Protein AF-X0GWX2-F1 (afdb_monomer)

Solvent-accessible surface area (backbone atoms only — not comparable to full-atom values): 5351 Å² total; per-residue (Å²): 138,88,49,66,47,71,44,65,59,52,69,83,55,76,66,45,51,78,72,71,49,68,102,78,81,75,61,49,61,77,64,46,31,55,54,41,53,57,48,57,73,36,80,88,34,56,86,44,55,73,20,52,48,50,41,83,55,61,70,65,60,55,68,31,83,67,52,30,55,48,49,73,72,36,91,64,53,54,36,97,72,81,88,88,125

Secondary structure (DSSP, 8-state):
----EEE------HHHHHTT--TTS-PPPTHHHHHHHHHHTSGGGGGGTT-EEETTS-HHHHHSTTHHHHHHH-TTTT--S-TT-

Radius of gyration: 15.33 Å; Cα contacts (8 Å, |Δi|>4): 85; chains: 1; bounding box: 36×27×43 Å

Mean predicted aligned error: 3.81 Å

pLDDT: mean 93.03, std 6.04, range [56.28, 97.75]

Organism: NCBI:txid1089457

Foldseek 3Di:
DADAAEAQWFADDPVCVVVVDDPPPDGDDNVQSVVVVVVCPDPLVRLRGQFYYYSPDDSVVCSDPPNSVCSNPPVCPRHPDDPDD

Sequence (85 aa):
MQIASMHPGLLWQEEWVKMGFKDDVGFDNIALPGNFAVWLATPNAAFLHGRFAWASWDVNELSEVPLRKRIDEDPYYLKITVRGA

Nearest PDB structures (foldseek):
  3e03-assembly1_C-2  TM=5.542E-01  e=6.310E+00  Xanthomonas campestris pv. campestris

Structure (mmCIF, N/CA/C/O backbone):
data_AF-X0GWX2-F1
#
_entry.id   AF-X0GWX2-F1
#
loop_
_atom_site.group_PDB
_atom_site.id
_atom_site.type_symbol
_atom_site.label_atom_id
_atom_site.label_alt_id
_atom_site.label_comp_id
_atom_site.label_asym_id
_atom_site.label_entity_id
_atom_site.label_seq_id
_atom_site.pdbx_PDB_ins_code
_atom_site.Cartn_x
_atom_site.Cartn_y
_atom_site.Cartn_z
_atom_site.occupancy
_atom_site.B_iso_or_equiv
_atom_site.auth_seq_id
_atom_site.auth_comp_id
_atom_site.auth_asym_id
_atom_site.auth_atom_id
_atom_site.pdbx_PDB_model_num
ATOM 1 N N . MET A 1 1 ? -14.364 -12.787 5.867 1.00 87.38 1 MET A N 1
ATOM 2 C CA . MET A 1 1 ? -13.839 -12.541 4.506 1.00 87.38 1 MET A CA 1
ATOM 3 C C . MET A 1 1 ? -13.104 -11.208 4.522 1.00 87.38 1 MET A C 1
ATOM 5 O O . MET A 1 1 ? -13.697 -10.241 4.981 1.00 87.38 1 MET A O 1
ATOM 9 N N . GLN A 1 2 ? -11.834 -11.159 4.106 1.00 93.31 2 GLN A N 1
ATOM 10 C CA . GLN A 1 2 ? -11.043 -9.922 4.043 1.00 93.31 2 GLN A CA 1
ATOM 11 C C . GLN A 1 2 ? -11.122 -9.313 2.641 1.00 93.31 2 GLN A C 1
ATOM 13 O O . GLN A 1 2 ? -11.021 -10.039 1.658 1.00 93.31 2 GLN A O 1
ATOM 18 N N . ILE A 1 3 ? -11.323 -7.997 2.559 1.00 95.56 3 ILE A N 1
ATOM 19 C CA . ILE A 1 3 ? -11.352 -7.237 1.307 1.00 95.56 3 ILE A CA 1
ATOM 20 C C . ILE A 1 3 ? -10.436 -6.032 1.503 1.00 95.56 3 ILE A C 1
ATOM 22 O O . ILE A 1 3 ? -10.600 -5.305 2.478 1.00 95.56 3 ILE A O 1
ATOM 26 N N . ALA A 1 4 ? -9.488 -5.823 0.598 1.00 95.81 4 ALA A N 1
ATOM 27 C CA . ALA A 1 4 ? -8.623 -4.648 0.560 1.00 95.81 4 ALA A CA 1
ATOM 28 C C . ALA A 1 4 ? -8.456 -4.209 -0.897 1.00 95.81 4 ALA A C 1
ATOM 30 O O . ALA A 1 4 ? -8.513 -5.034 -1.808 1.00 95.81 4 ALA A O 1
ATOM 31 N N . SER A 1 5 ? -8.277 -2.910 -1.117 1.00 96.00 5 SER A N 1
ATOM 32 C CA . SER A 1 5 ? -7.898 -2.363 -2.421 1.00 96.00 5 SER A CA 1
ATOM 33 C C . SER A 1 5 ? -6.401 -2.098 -2.419 1.00 96.00 5 SER A C 1
ATOM 35 O O . SER A 1 5 ? -5.881 -1.572 -1.436 1.00 96.00 5 SER A O 1
ATOM 37 N N . MET A 1 6 ? -5.701 -2.431 -3.502 1.00 96.62 6 MET A N 1
ATOM 38 C CA . MET A 1 6 ? -4.279 -2.121 -3.612 1.00 96.62 6 MET A CA 1
ATOM 39 C C . MET A 1 6 ? -3.935 -1.412 -4.915 1.00 96.62 6 MET A C 1
ATOM 41 O O . MET A 1 6 ? -4.469 -1.752 -5.970 1.00 96.62 6 MET A O 1
ATOM 45 N N . HIS A 1 7 ? -3.009 -0.462 -4.839 1.00 97.06 7 HIS A N 1
ATOM 46 C CA . HIS A 1 7 ? -2.286 0.027 -6.003 1.00 97.06 7 HIS A CA 1
ATOM 47 C C . HIS A 1 7 ? -1.060 -0.867 -6.238 1.00 97.06 7 HIS A C 1
ATOM 49 O O . HIS A 1 7 ? -0.250 -1.016 -5.316 1.00 97.06 7 HIS A O 1
ATOM 55 N N . PRO A 1 8 ? -0.898 -1.461 -7.434 1.00 96.00 8 PRO A N 1
ATOM 56 C CA . PRO A 1 8 ? 0.165 -2.431 -7.701 1.00 96.00 8 PRO A CA 1
ATOM 57 C C . PRO A 1 8 ? 1.559 -1.802 -7.850 1.00 96.00 8 PRO A C 1
ATOM 59 O O . PRO A 1 8 ? 2.536 -2.524 -8.008 1.00 96.00 8 PRO A O 1
ATOM 62 N N . GLY A 1 9 ? 1.662 -0.476 -7.812 1.00 94.56 9 GLY A N 1
ATOM 63 C CA . GLY A 1 9 ? 2.905 0.215 -8.142 1.00 94.56 9 GLY A CA 1
ATOM 64 C C . GLY A 1 9 ? 2.947 0.660 -9.592 1.00 94.56 9 GLY A C 1
ATOM 65 O O . GLY A 1 9 ? 1.947 0.599 -10.312 1.00 94.56 9 GLY A O 1
ATOM 66 N N . LEU A 1 10 ? 4.105 1.161 -9.987 1.00 92.81 10 LEU A N 1
ATOM 67 C CA . LEU A 1 10 ? 4.385 1.613 -11.333 1.00 92.81 10 LEU A CA 1
ATOM 68 C C . LEU A 1 10 ? 5.174 0.519 -12.051 1.00 92.81 10 LEU A C 1
ATOM 70 O O . LEU A 1 10 ? 6.356 0.333 -11.799 1.00 92.81 10 LEU A O 1
ATOM 74 N N . LEU A 1 11 ? 4.525 -0.213 -12.953 1.00 92.50 11 LEU A N 1
ATOM 75 C CA . LEU A 1 11 ? 5.155 -1.310 -13.691 1.00 92.50 11 LEU A CA 1
ATOM 76 C C . LEU A 1 11 ? 5.487 -0.875 -15.118 1.00 92.50 11 LEU A C 1
ATOM 78 O O . LEU A 1 11 ? 4.631 -0.309 -15.808 1.00 92.50 11 LEU A O 1
ATOM 82 N N . TRP A 1 12 ? 6.720 -1.147 -15.555 1.00 92.25 12 TRP A N 1
ATOM 83 C CA . TRP A 1 12 ? 7.144 -0.844 -16.922 1.00 92.25 12 TRP A CA 1
ATOM 84 C C . TRP A 1 12 ? 6.391 -1.711 -17.927 1.00 92.25 12 TRP A C 1
ATOM 86 O O . TRP A 1 12 ? 6.158 -2.895 -17.692 1.00 92.25 12 TRP A O 1
ATOM 96 N N . GLN A 1 13 ? 6.004 -1.094 -19.039 1.00 90.25 13 GLN A N 1
ATOM 97 C CA . GLN A 1 13 ? 5.221 -1.660 -20.133 1.00 90.25 13 GLN A CA 1
ATOM 98 C C . GLN A 1 13 ? 5.499 -0.881 -21.420 1.00 90.25 13 GLN A C 1
ATOM 100 O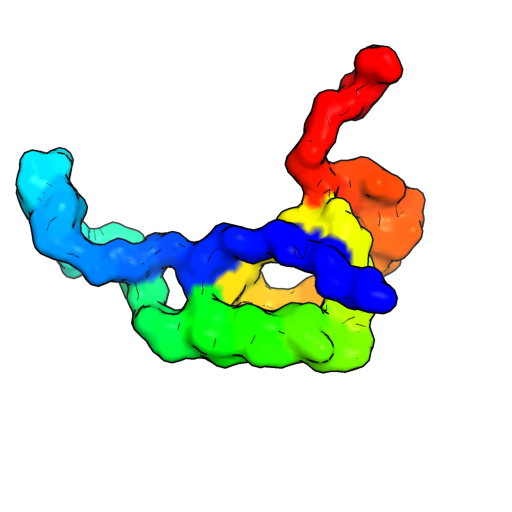 O . GLN A 1 13 ? 5.800 0.311 -21.382 1.00 90.25 13 GLN A O 1
ATOM 105 N N . GLU A 1 14 ? 5.313 -1.525 -22.572 1.00 91.88 14 GLU A N 1
ATOM 106 C CA . GLU A 1 14 ? 5.530 -0.905 -23.889 1.00 91.88 14 GLU A CA 1
ATOM 107 C C . GLU A 1 14 ? 4.656 0.338 -24.131 1.00 91.88 14 GLU A C 1
ATOM 109 O O . GLU A 1 14 ? 5.045 1.251 -24.860 1.00 91.88 14 GLU A O 1
ATOM 114 N N . GLU A 1 15 ? 3.480 0.407 -23.502 1.00 92.00 15 GLU A N 1
ATOM 115 C CA . GLU A 1 15 ? 2.551 1.529 -23.662 1.00 92.00 15 GLU A CA 1
ATOM 116 C C . GLU A 1 15 ? 3.132 2.853 -23.135 1.00 92.00 15 GLU A C 1
ATOM 118 O O . GLU A 1 15 ? 2.873 3.909 -23.710 1.00 92.00 15 GLU A O 1
ATOM 123 N N . TRP A 1 16 ? 3.999 2.808 -22.116 1.00 91.50 16 TRP A N 1
ATOM 124 C CA . TRP A 1 16 ? 4.695 3.994 -21.606 1.00 91.50 16 TRP A CA 1
ATOM 125 C C . TRP A 1 16 ? 5.579 4.641 -22.677 1.00 91.50 16 TRP A C 1
ATOM 127 O O . TRP A 1 16 ? 5.603 5.866 -22.797 1.00 91.50 16 TRP A O 1
ATOM 137 N N . VAL A 1 17 ? 6.226 3.828 -23.520 1.00 90.38 17 VAL A N 1
ATOM 138 C CA . VAL A 1 17 ? 7.039 4.312 -24.646 1.00 90.38 17 VAL A CA 1
ATOM 139 C C . VAL A 1 17 ? 6.167 5.045 -25.662 1.00 90.38 17 VAL A C 1
ATOM 141 O O . VAL A 1 17 ? 6.534 6.121 -26.132 1.00 90.38 17 VAL A O 1
ATOM 144 N N . LYS A 1 18 ? 4.979 4.507 -25.969 1.00 93.12 18 LYS A N 1
ATOM 145 C CA . LYS A 1 18 ? 4.018 5.153 -26.884 1.00 93.12 18 LYS A CA 1
ATOM 146 C C . LYS A 1 18 ? 3.507 6.485 -26.336 1.00 93.12 18 LYS A C 1
ATOM 148 O O . LYS A 1 18 ? 3.211 7.391 -27.108 1.00 93.12 18 LYS A O 1
ATOM 153 N N . MET A 1 19 ? 3.444 6.612 -25.012 1.00 91.06 19 MET A N 1
ATOM 154 C CA . MET A 1 19 ? 3.104 7.852 -24.312 1.00 91.06 19 MET A CA 1
ATOM 155 C C . MET A 1 19 ? 4.295 8.821 -24.171 1.00 91.06 19 MET A C 1
ATOM 157 O O . MET A 1 19 ? 4.135 9.901 -23.608 1.00 91.06 19 MET A O 1
ATOM 161 N N . GLY A 1 20 ? 5.474 8.471 -24.699 1.00 91.44 20 GLY A N 1
ATOM 162 C CA . GLY A 1 20 ? 6.668 9.319 -24.700 1.00 91.44 20 GLY A CA 1
ATOM 163 C C . GLY A 1 20 ? 7.507 9.247 -23.423 1.00 91.44 20 GLY A C 1
ATOM 164 O O . GLY A 1 20 ? 8.434 10.044 -23.267 1.00 91.44 20 GLY A O 1
ATOM 165 N N . PHE A 1 21 ? 7.213 8.310 -22.520 1.00 89.19 21 PHE A N 1
ATOM 166 C CA . PHE A 1 21 ? 8.010 8.089 -21.317 1.00 89.19 21 PHE A CA 1
ATOM 167 C C . PHE A 1 21 ? 9.257 7.260 -21.626 1.00 89.19 21 PHE A C 1
ATOM 169 O O . PHE A 1 21 ? 9.260 6.384 -22.495 1.00 89.19 21 PHE A O 1
ATOM 176 N N . LYS A 1 22 ? 10.325 7.543 -20.883 1.00 85.94 22 LYS A N 1
ATOM 177 C CA . LYS A 1 22 ? 11.559 6.761 -20.879 1.00 85.94 22 LYS A CA 1
ATOM 178 C C . LYS A 1 22 ? 11.593 5.886 -19.630 1.00 85.94 22 LYS A C 1
ATOM 180 O O . LYS A 1 22 ? 10.871 6.131 -18.667 1.00 85.94 22 LYS A O 1
ATOM 185 N N . ASP A 1 23 ? 12.442 4.868 -19.659 1.00 80.62 23 ASP A N 1
ATOM 186 C CA . ASP A 1 23 ? 12.699 4.010 -18.501 1.00 80.62 23 ASP A CA 1
ATOM 187 C C . ASP A 1 23 ? 13.661 4.702 -17.514 1.00 80.62 23 ASP A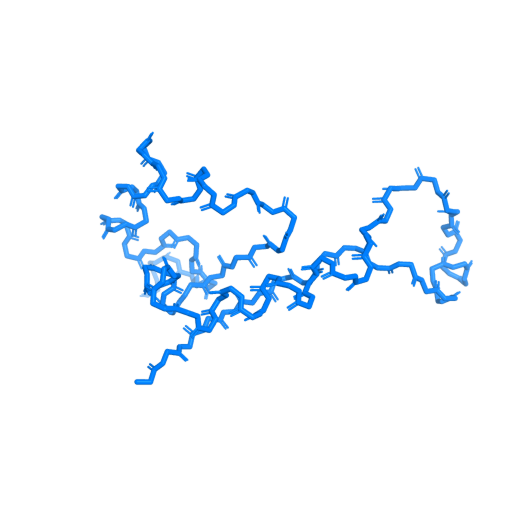 C 1
ATOM 189 O O . ASP A 1 23 ? 14.783 4.264 -17.279 1.00 80.62 23 ASP A O 1
ATOM 193 N N . ASP A 1 24 ? 13.264 5.877 -17.023 1.00 83.12 24 ASP A N 1
ATOM 194 C CA . ASP A 1 24 ? 14.036 6.717 -16.097 1.00 83.12 24 ASP A CA 1
ATOM 195 C C . ASP A 1 24 ? 13.205 7.228 -14.907 1.00 83.12 24 ASP A C 1
ATOM 197 O O . ASP A 1 24 ? 13.720 7.918 -14.028 1.00 83.12 24 ASP A O 1
ATOM 201 N N . VAL A 1 25 ? 11.931 6.838 -14.838 1.00 77.38 25 VAL A N 1
ATOM 202 C CA . VAL A 1 25 ? 10.972 7.227 -13.788 1.00 77.38 25 VAL A CA 1
ATOM 203 C C . VAL A 1 25 ? 10.946 6.271 -12.587 1.00 77.38 25 VAL A C 1
ATOM 205 O O . VAL A 1 25 ? 10.199 6.511 -11.642 1.00 77.38 25 VAL A O 1
ATOM 208 N N . GLY A 1 26 ? 11.792 5.234 -12.577 1.00 85.75 26 GLY A N 1
ATOM 209 C CA . GLY A 1 26 ? 11.956 4.331 -11.432 1.00 85.75 26 GLY A CA 1
ATOM 210 C C . GLY A 1 26 ? 10.781 3.370 -11.250 1.00 85.75 26 GLY A C 1
ATOM 211 O O . GLY A 1 26 ? 10.075 3.433 -10.248 1.00 85.75 26 GLY A O 1
ATOM 212 N N . PHE A 1 27 ? 10.570 2.482 -12.225 1.00 91.81 27 PHE A N 1
ATOM 213 C CA . PHE A 1 27 ? 9.528 1.457 -12.159 1.00 91.81 27 PHE A CA 1
ATOM 214 C C . PHE A 1 27 ? 9.805 0.414 -11.068 1.00 91.81 27 PHE A C 1
ATOM 216 O O . PHE A 1 27 ? 10.945 0.014 -10.824 1.00 91.81 27 PHE A O 1
ATOM 223 N N . ASP A 1 28 ? 8.733 -0.059 -10.441 1.00 93.56 28 ASP A N 1
ATOM 224 C CA . ASP A 1 28 ? 8.759 -1.134 -9.463 1.00 93.56 28 ASP A CA 1
ATOM 225 C C . ASP A 1 28 ? 9.083 -2.480 -10.132 1.00 93.56 28 ASP A C 1
ATOM 227 O O . ASP A 1 28 ? 8.710 -2.765 -11.275 1.00 93.56 28 ASP A O 1
ATOM 231 N N . ASN A 1 29 ? 9.729 -3.370 -9.377 1.00 94.25 29 ASN A N 1
ATOM 232 C CA . ASN A 1 29 ? 9.896 -4.758 -9.792 1.00 94.25 29 ASN A CA 1
ATOM 233 C C . ASN A 1 29 ? 8.535 -5.474 -9.781 1.00 94.25 29 ASN A C 1
ATOM 235 O O . ASN A 1 29 ? 7.816 -5.419 -8.786 1.00 94.25 29 ASN A O 1
ATOM 239 N N . ILE A 1 30 ? 8.215 -6.226 -10.837 1.00 95.12 30 ILE A N 1
ATOM 240 C CA . ILE A 1 30 ? 6.959 -6.986 -10.960 1.00 95.12 30 ILE A CA 1
ATOM 241 C C . ILE A 1 30 ? 6.680 -7.941 -9.787 1.00 95.12 30 ILE A C 1
ATOM 243 O O . ILE A 1 30 ? 5.524 -8.208 -9.463 1.00 95.12 30 ILE A O 1
ATOM 247 N N . ALA A 1 31 ? 7.720 -8.438 -9.113 1.00 97.06 31 ALA A N 1
ATOM 248 C CA . ALA A 1 31 ? 7.568 -9.291 -7.939 1.00 97.06 31 ALA A CA 1
ATOM 249 C C . ALA A 1 31 ? 6.964 -8.548 -6.731 1.00 97.06 31 ALA A C 1
ATOM 251 O O . ALA A 1 31 ? 6.325 -9.178 -5.889 1.00 97.06 31 ALA A O 1
ATOM 252 N N . LEU A 1 32 ? 7.134 -7.223 -6.644 1.00 96.94 32 LEU A N 1
ATOM 253 C CA . LEU A 1 32 ? 6.679 -6.405 -5.519 1.00 96.94 32 LEU A CA 1
ATOM 254 C C . LEU A 1 32 ? 5.154 -6.474 -5.313 1.00 96.94 32 LEU A C 1
ATOM 256 O O . LEU A 1 32 ? 4.742 -6.919 -4.239 1.00 96.94 32 LEU A O 1
ATOM 260 N N . PRO A 1 33 ? 4.292 -6.134 -6.296 1.00 97.31 33 PRO A N 1
ATOM 261 C CA . PRO A 1 33 ? 2.844 -6.258 -6.122 1.00 97.31 3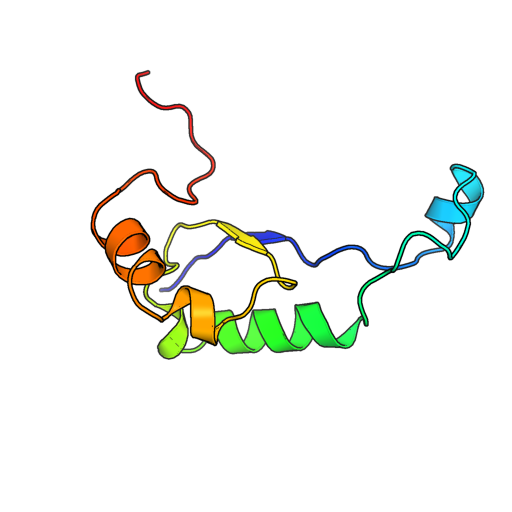3 PRO A CA 1
ATOM 262 C C . PRO A 1 33 ? 2.377 -7.693 -5.894 1.00 97.31 33 PRO A C 1
ATOM 264 O O . PRO A 1 33 ? 1.411 -7.900 -5.163 1.00 97.31 33 PRO A O 1
ATOM 267 N N . GLY A 1 34 ? 3.052 -8.686 -6.484 1.00 97.25 34 GLY A N 1
ATOM 268 C CA . GLY A 1 34 ? 2.740 -10.098 -6.254 1.00 97.25 34 GLY A CA 1
ATOM 269 C C . GLY A 1 34 ? 2.949 -10.492 -4.791 1.00 97.25 34 GLY A C 1
ATOM 270 O O . GLY A 1 34 ? 2.034 -10.997 -4.141 1.00 97.25 34 GLY A O 1
ATOM 271 N N . ASN A 1 35 ? 4.127 -10.188 -4.248 1.00 97.62 35 ASN A N 1
ATOM 272 C CA . ASN A 1 35 ? 4.456 -10.451 -2.848 1.00 97.62 35 ASN A CA 1
ATOM 273 C C . ASN A 1 35 ? 3.552 -9.659 -1.895 1.00 97.62 35 ASN A C 1
ATOM 275 O O . ASN A 1 35 ? 3.080 -10.200 -0.894 1.00 97.62 35 ASN A O 1
ATOM 279 N N . PHE A 1 36 ? 3.262 -8.399 -2.223 1.00 97.75 36 PHE A N 1
ATOM 280 C CA . PHE A 1 36 ? 2.375 -7.558 -1.428 1.00 97.75 36 PHE A CA 1
ATOM 281 C C . PHE A 1 36 ? 0.933 -8.083 -1.409 1.00 97.75 36 PHE A C 1
ATOM 283 O O . PHE A 1 36 ? 0.311 -8.115 -0.350 1.00 97.75 36 PHE A O 1
ATOM 290 N N . ALA A 1 37 ? 0.409 -8.566 -2.540 1.00 97.25 37 ALA A N 1
ATOM 291 C CA . ALA A 1 37 ? -0.915 -9.185 -2.605 1.00 97.25 37 ALA A CA 1
ATOM 292 C C . ALA A 1 37 ? -1.007 -10.441 -1.728 1.00 97.25 37 ALA A C 1
ATOM 294 O O . ALA A 1 37 ? -1.996 -10.630 -1.018 1.00 97.25 37 ALA A O 1
ATOM 295 N N . VAL A 1 38 ? 0.040 -11.277 -1.737 1.00 97.06 38 VAL A N 1
ATOM 296 C CA . VAL A 1 38 ? 0.127 -12.443 -0.847 1.00 97.06 38 VAL A CA 1
ATOM 297 C C . VAL A 1 38 ? 0.136 -11.996 0.613 1.00 97.06 38 VAL A C 1
ATOM 299 O O . VAL A 1 38 ? -0.623 -12.539 1.411 1.00 97.06 38 VAL A O 1
ATOM 302 N N . TRP A 1 39 ? 0.927 -10.978 0.964 1.00 97.19 39 TRP A N 1
ATOM 303 C CA . TRP A 1 39 ? 0.958 -10.427 2.321 1.00 97.19 39 TRP A CA 1
ATOM 304 C C . TRP A 1 39 ? -0.404 -9.862 2.757 1.00 97.19 39 TRP A C 1
ATOM 306 O O . TRP A 1 39 ? -0.857 -10.164 3.863 1.00 97.19 39 TRP A O 1
ATOM 316 N N . LEU A 1 40 ? -1.104 -9.127 1.884 1.00 97.12 40 LEU A N 1
ATOM 317 C CA . LEU A 1 40 ? -2.450 -8.595 2.138 1.00 97.12 40 LEU A CA 1
ATOM 318 C C . LEU A 1 40 ? -3.492 -9.684 2.425 1.00 97.12 40 LEU A C 1
ATOM 320 O O . LEU A 1 40 ? -4.483 -9.413 3.103 1.00 97.12 40 LEU A O 1
ATOM 324 N N . ALA A 1 41 ? -3.284 -10.901 1.921 1.00 96.50 41 ALA A N 1
ATOM 325 C CA . ALA A 1 41 ? -4.152 -12.045 2.184 1.00 96.50 41 ALA A CA 1
ATOM 326 C C . ALA A 1 41 ? -3.872 -12.729 3.538 1.00 96.50 41 ALA A C 1
ATOM 328 O O . ALA A 1 41 ? -4.615 -13.627 3.939 1.00 96.50 41 ALA A O 1
ATOM 329 N N . THR A 1 42 ? -2.816 -12.329 4.254 1.00 96.69 42 THR A N 1
ATOM 330 C CA . THR A 1 42 ? -2.457 -12.894 5.563 1.00 96.69 42 THR A CA 1
ATOM 331 C C . THR A 1 42 ? -3.156 -12.173 6.725 1.00 96.69 42 THR A C 1
ATOM 333 O O . THR A 1 42 ? -3.535 -11.004 6.596 1.00 96.69 42 THR A O 1
ATOM 336 N N . PRO A 1 43 ? -3.250 -12.803 7.916 1.00 96.69 43 PRO A N 1
ATOM 337 C CA . PRO A 1 43 ? -3.752 -12.142 9.124 1.00 96.69 43 PRO A CA 1
ATOM 338 C C . PRO A 1 43 ? -2.969 -10.887 9.534 1.00 96.69 43 PRO A C 1
ATOM 340 O O . PRO A 1 43 ? -3.538 -10.002 10.173 1.00 96.69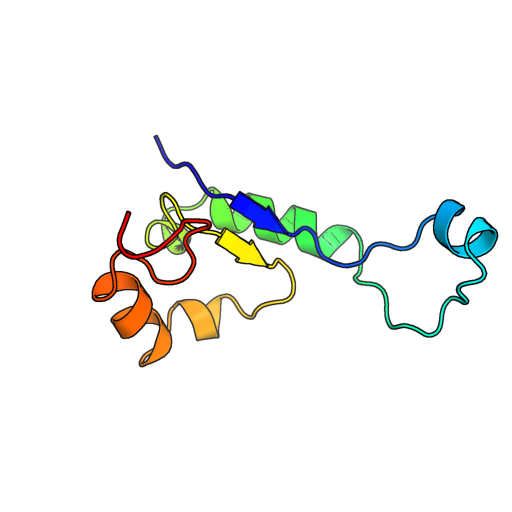 43 PRO A O 1
ATOM 343 N N . ASN A 1 44 ? -1.692 -10.772 9.145 1.00 95.56 44 ASN A N 1
ATOM 344 C CA . ASN A 1 44 ? -0.865 -9.608 9.474 1.00 95.56 44 ASN A CA 1
ATOM 345 C C . ASN A 1 44 ? -1.439 -8.317 8.880 1.00 95.56 44 ASN A C 1
ATOM 347 O O . ASN A 1 44 ? -1.301 -7.262 9.485 1.00 95.56 44 ASN A O 1
ATOM 351 N N . ALA A 1 45 ? -2.141 -8.404 7.749 1.00 96.75 45 ALA A N 1
ATOM 352 C CA . ALA A 1 45 ? -2.735 -7.264 7.063 1.00 96.75 45 ALA A CA 1
ATOM 353 C C . ALA A 1 45 ? -4.200 -6.992 7.451 1.00 96.75 45 ALA A C 1
ATOM 355 O O . ALA A 1 45 ? -4.840 -6.130 6.848 1.00 96.75 45 ALA A O 1
ATOM 356 N N . ALA A 1 46 ? -4.765 -7.698 8.440 1.00 96.38 46 ALA A N 1
ATOM 357 C CA . ALA A 1 46 ? -6.196 -7.619 8.770 1.00 96.38 46 ALA A CA 1
ATOM 358 C C . ALA A 1 46 ? -6.688 -6.191 9.091 1.00 96.38 46 ALA A C 1
ATOM 360 O O . ALA A 1 46 ? -7.847 -5.854 8.850 1.00 96.38 46 ALA A O 1
ATOM 361 N N . PHE A 1 47 ? -5.799 -5.327 9.580 1.00 95.88 47 PHE A N 1
ATOM 362 C CA . PHE A 1 47 ? -6.080 -3.921 9.888 1.00 95.88 47 PHE A CA 1
ATOM 363 C C . PHE A 1 47 ? -6.342 -3.039 8.658 1.00 95.88 47 PHE A C 1
ATOM 365 O O . PHE A 1 47 ? -6.933 -1.962 8.766 1.00 95.88 47 PHE A O 1
ATOM 372 N N . LEU A 1 48 ? -5.961 -3.513 7.471 1.00 97.00 48 LEU A N 1
ATOM 373 C CA . LEU A 1 48 ? -6.238 -2.868 6.189 1.00 97.00 48 LEU A CA 1
ATOM 374 C C . LEU A 1 48 ? -7.585 -3.301 5.588 1.00 97.00 48 LEU A C 1
ATOM 376 O O . LEU A 1 48 ? -7.890 -2.961 4.445 1.00 97.00 48 LEU A O 1
ATOM 380 N N . HIS A 1 49 ? -8.421 -4.031 6.335 1.00 96.25 49 HIS A N 1
ATOM 381 C CA . HIS A 1 49 ? -9.747 -4.419 5.866 1.00 96.25 49 HIS A CA 1
ATOM 382 C C . HIS A 1 49 ? -10.598 -3.201 5.471 1.00 96.25 49 HIS A C 1
ATOM 384 O O . HIS A 1 49 ? -10.814 -2.277 6.258 1.00 96.25 49 HIS A O 1
ATOM 390 N N . GLY A 1 50 ? -11.110 -3.216 4.239 1.00 96.00 50 GLY A N 1
ATOM 391 C CA . GLY A 1 50 ? -11.901 -2.138 3.653 1.00 96.00 50 GLY A CA 1
ATOM 392 C C . GLY A 1 50 ? -11.096 -0.872 3.349 1.00 96.00 50 GLY A C 1
ATOM 393 O O . GLY A 1 50 ? -11.694 0.195 3.212 1.00 96.00 50 GLY A O 1
ATOM 394 N N . ARG A 1 51 ? -9.762 -0.966 3.290 1.00 96.56 51 ARG A N 1
ATOM 395 C CA . ARG A 1 51 ? -8.852 0.158 3.037 1.00 96.56 51 ARG A CA 1
ATOM 396 C C . ARG A 1 51 ? -8.069 -0.030 1.741 1.00 96.56 51 ARG A C 1
ATOM 398 O O . ARG A 1 51 ? -8.041 -1.109 1.148 1.00 96.56 51 ARG A O 1
ATOM 405 N N . PHE A 1 52 ? -7.462 1.064 1.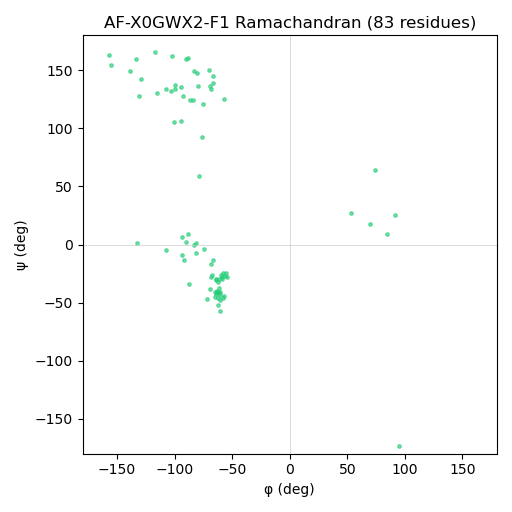315 1.00 96.50 52 PHE A N 1
ATOM 406 C CA . PHE A 1 52 ? -6.550 1.174 0.197 1.00 96.50 52 PHE A CA 1
ATOM 407 C C . PHE A 1 52 ? -5.104 1.171 0.697 1.00 96.50 52 PHE A C 1
ATOM 409 O O . PHE A 1 52 ? -4.767 1.903 1.626 1.00 96.50 52 PHE A O 1
ATOM 416 N N . ALA A 1 53 ? -4.248 0.382 0.058 1.00 96.56 53 ALA A N 1
ATOM 417 C CA . ALA A 1 53 ? -2.813 0.378 0.308 1.00 96.56 53 ALA A CA 1
ATOM 418 C C . ALA A 1 53 ? -2.025 0.397 -1.006 1.00 96.56 53 ALA A C 1
ATOM 420 O O . ALA A 1 53 ? -2.547 0.038 -2.058 1.00 96.56 53 ALA A O 1
ATOM 421 N N . TRP A 1 54 ? -0.763 0.804 -0.965 1.00 96.62 54 TRP A N 1
ATOM 422 C CA . TRP A 1 54 ? 0.110 0.800 -2.136 1.00 96.62 54 TRP A CA 1
ATOM 423 C C . TRP A 1 54 ? 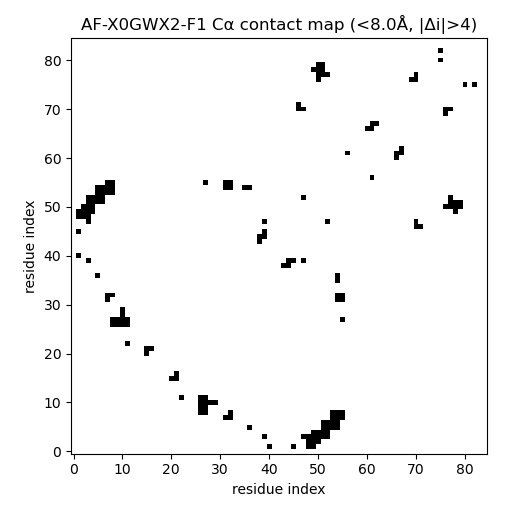1.246 -0.194 -1.910 1.00 96.62 54 TRP A C 1
ATOM 425 O O . TRP A 1 54 ? 1.895 -0.153 -0.871 1.00 96.62 54 TRP A O 1
ATOM 435 N N . ALA A 1 55 ? 1.485 -1.080 -2.881 1.00 97.44 55 ALA A N 1
ATOM 436 C CA . ALA A 1 55 ? 2.531 -2.100 -2.821 1.00 97.44 55 ALA A CA 1
ATOM 437 C C . ALA A 1 55 ? 3.947 -1.558 -2.558 1.00 97.44 55 ALA A C 1
ATOM 439 O O . ALA A 1 55 ? 4.778 -2.289 -2.031 1.00 97.44 55 ALA A O 1
ATOM 440 N N . SER A 1 56 ? 4.217 -0.294 -2.896 1.00 94.75 56 SER A N 1
ATOM 441 C CA . SER A 1 56 ? 5.513 0.352 -2.660 1.00 94.75 56 SER A CA 1
ATOM 442 C C . SER A 1 56 ? 5.669 0.915 -1.236 1.00 94.75 56 SER A C 1
ATOM 444 O O . SER A 1 56 ? 6.706 1.495 -0.929 1.00 94.75 56 SER A O 1
ATOM 446 N N . TRP A 1 57 ? 4.664 0.782 -0.360 1.00 95.19 57 TRP A N 1
ATOM 447 C CA . TRP A 1 57 ? 4.768 1.160 1.056 1.00 95.19 57 TRP A CA 1
ATOM 448 C C . TRP A 1 57 ? 5.413 0.055 1.899 1.00 95.19 57 TRP A C 1
ATOM 450 O O . TRP A 1 57 ? 5.225 -1.133 1.636 1.00 95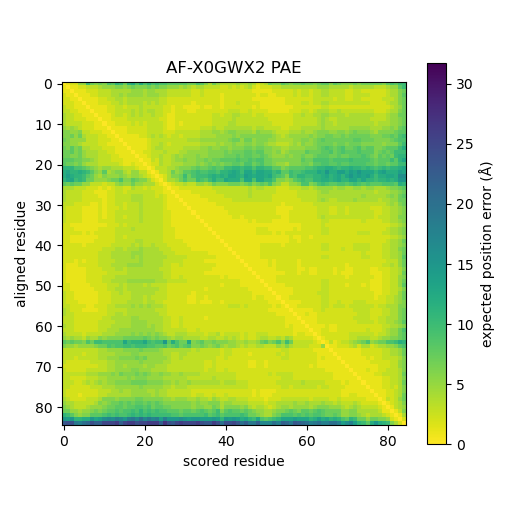.19 57 TRP A O 1
ATOM 460 N N . ASP A 1 58 ? 6.118 0.448 2.962 1.00 94.88 58 ASP A N 1
ATOM 461 C CA . ASP A 1 58 ? 6.704 -0.492 3.918 1.00 94.88 58 ASP A CA 1
ATOM 462 C C . ASP A 1 58 ? 5.619 -1.086 4.837 1.00 94.88 58 ASP A C 1
ATOM 464 O O . ASP A 1 58 ? 4.899 -0.385 5.554 1.00 94.88 58 ASP A O 1
ATOM 468 N N . VAL A 1 59 ? 5.490 -2.413 4.813 1.00 95.06 59 VAL A N 1
ATOM 469 C CA . VAL A 1 59 ? 4.498 -3.154 5.608 1.00 95.06 59 VAL A CA 1
ATOM 470 C C . VAL A 1 59 ? 4.775 -3.126 7.111 1.00 95.06 59 VAL A C 1
ATOM 472 O O . VAL A 1 59 ? 3.833 -3.220 7.906 1.00 95.06 59 VAL A O 1
ATOM 475 N N . ASN A 1 60 ? 6.042 -2.995 7.507 1.00 95.12 60 ASN A N 1
ATOM 476 C CA . ASN A 1 60 ? 6.432 -2.859 8.904 1.00 95.12 60 ASN A CA 1
ATOM 477 C C . ASN A 1 60 ? 6.019 -1.477 9.402 1.00 95.12 60 ASN A C 1
ATOM 479 O O . ASN A 1 60 ? 5.320 -1.391 10.407 1.00 95.12 60 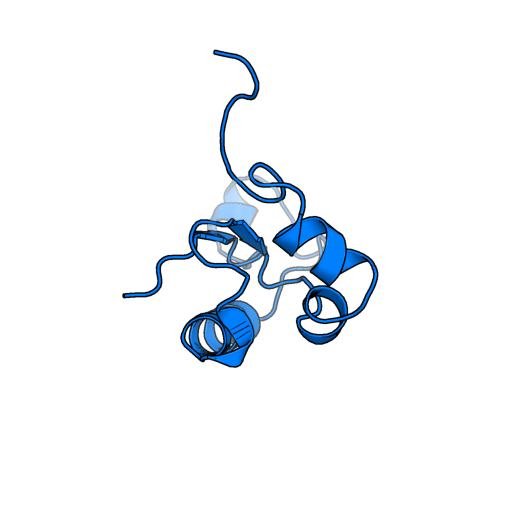ASN A O 1
ATOM 483 N N . GLU A 1 61 ? 6.307 -0.420 8.637 1.00 95.25 61 GLU A N 1
ATOM 484 C CA . GLU A 1 61 ? 5.901 0.946 8.994 1.00 95.25 61 GLU A CA 1
ATOM 485 C C . GLU A 1 61 ? 4.370 1.077 9.105 1.00 95.25 61 GLU A C 1
ATOM 487 O O . GLU A 1 61 ? 3.857 1.671 10.054 1.00 95.25 61 GLU A O 1
ATOM 492 N N . LEU A 1 62 ? 3.612 0.445 8.198 1.00 94.25 62 LEU A N 1
ATOM 493 C CA . LEU A 1 62 ? 2.142 0.383 8.278 1.00 94.25 62 LEU A CA 1
ATOM 494 C C . LEU A 1 62 ? 1.633 -0.274 9.569 1.00 94.25 62 LEU A C 1
ATOM 496 O O . LEU A 1 62 ? 0.535 0.041 10.038 1.00 94.25 62 LEU A O 1
ATOM 500 N N . SER A 1 63 ? 2.411 -1.202 10.119 1.00 92.62 63 SER A N 1
ATOM 501 C CA . SER A 1 63 ? 2.074 -1.966 11.320 1.00 92.62 63 SER A CA 1
ATOM 502 C C . SER A 1 63 ? 2.594 -1.312 12.606 1.00 92.62 63 SER A C 1
ATOM 504 O O . SER A 1 63 ? 2.153 -1.681 13.696 1.00 92.62 63 SER A O 1
ATOM 506 N N . GLU A 1 64 ? 3.481 -0.325 12.492 1.00 95.69 64 GLU A N 1
ATOM 507 C CA . GLU A 1 64 ? 4.097 0.392 13.604 1.00 95.69 64 GLU A CA 1
ATOM 508 C C . GLU A 1 64 ? 3.299 1.638 14.034 1.00 95.69 64 GLU A C 1
ATOM 510 O O . GLU A 1 64 ? 2.459 2.199 13.323 1.00 95.69 64 GLU A O 1
ATOM 515 N N . VAL A 1 65 ? 3.547 2.086 15.264 1.00 90.00 65 VAL A N 1
ATOM 516 C CA . VAL A 1 65 ? 2.997 3.337 15.811 1.00 90.00 65 VAL A CA 1
ATOM 517 C C . VAL A 1 65 ? 3.841 4.504 15.271 1.00 90.00 65 VAL A C 1
ATOM 519 O O . VAL A 1 65 ? 5.062 4.396 15.298 1.00 90.00 65 VAL A O 1
ATOM 522 N N . PRO A 1 66 ? 3.257 5.636 14.818 1.00 94.06 66 PRO A N 1
ATOM 523 C CA . PRO A 1 66 ? 1.877 6.094 15.018 1.00 94.06 66 PRO A CA 1
ATOM 524 C C . PRO A 1 66 ? 0.896 5.715 13.905 1.00 94.06 66 PRO A C 1
ATOM 526 O O . PRO A 1 66 ? -0.309 5.935 14.060 1.00 94.06 66 PRO A O 1
ATOM 529 N N . LEU A 1 67 ? 1.385 5.173 12.790 1.00 94.50 67 LEU A N 1
ATOM 530 C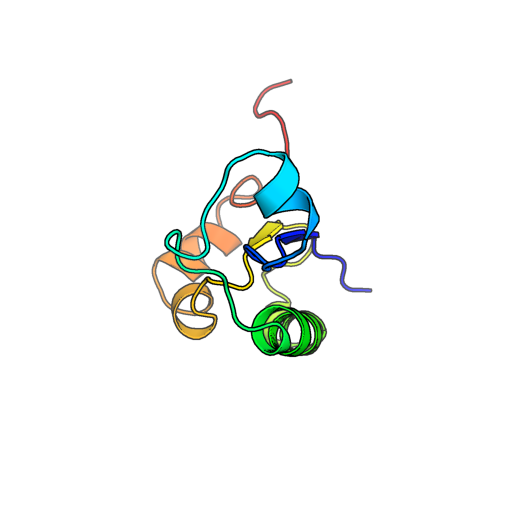 CA . LEU A 1 67 ? 0.574 4.964 11.597 1.00 94.50 67 LEU A CA 1
ATOM 531 C C . LEU A 1 67 ? -0.542 3.953 11.850 1.00 94.50 67 LEU A C 1
ATOM 533 O O . LEU A 1 67 ? -1.707 4.233 11.560 1.00 94.50 67 LEU A O 1
ATOM 537 N N . ARG A 1 68 ? -0.214 2.840 12.508 1.00 95.12 68 ARG A N 1
ATOM 538 C CA . ARG A 1 68 ? -1.191 1.823 12.884 1.00 95.12 68 ARG A CA 1
ATOM 539 C C . ARG A 1 68 ? -2.320 2.383 13.746 1.00 95.12 68 ARG A C 1
ATOM 541 O O . ARG A 1 68 ? -3.490 2.142 13.459 1.00 95.12 68 ARG A O 1
ATOM 548 N N . LYS A 1 69 ? -1.982 3.207 14.741 1.00 96.69 69 LYS A N 1
ATOM 549 C CA . LYS A 1 69 ? -2.968 3.862 15.611 1.00 96.69 69 LYS A CA 1
ATOM 550 C C . LYS A 1 69 ? -3.942 4.718 14.800 1.00 96.69 69 LYS A C 1
ATOM 552 O O . LYS A 1 69 ? -5.149 4.622 14.983 1.00 96.69 69 LYS A O 1
ATOM 557 N N . ARG A 1 70 ? -3.428 5.515 13.859 1.00 96.12 70 ARG A N 1
ATOM 558 C CA . ARG A 1 70 ? -4.265 6.339 12.979 1.00 96.12 70 ARG A CA 1
ATOM 559 C C . ARG A 1 70 ? -5.176 5.492 12.094 1.00 96.12 70 ARG A C 1
ATOM 561 O O . ARG A 1 70 ? -6.322 5.877 11.879 1.00 96.12 70 ARG A O 1
ATOM 568 N N . ILE A 1 71 ? -4.679 4.368 11.575 1.00 96.25 71 ILE A N 1
ATOM 569 C CA . ILE A 1 71 ? -5.498 3.437 10.794 1.00 96.25 71 ILE A CA 1
ATOM 570 C C . ILE A 1 71 ? -6.648 2.915 11.658 1.00 96.25 71 ILE A C 1
ATOM 572 O O . ILE A 1 71 ? -7.792 2.966 11.217 1.00 96.25 71 ILE A O 1
ATOM 576 N N . ASP A 1 72 ? -6.378 2.482 12.884 1.00 95.38 72 ASP A N 1
ATOM 577 C CA . ASP A 1 72 ? -7.400 1.907 13.759 1.00 95.38 72 ASP A CA 1
ATOM 578 C C . ASP A 1 72 ? -8.432 2.951 14.240 1.00 95.38 72 ASP A C 1
ATOM 580 O O . ASP A 1 72 ? -9.626 2.655 14.287 1.00 95.38 72 ASP A O 1
ATOM 584 N N . GLU A 1 73 ? -8.004 4.183 14.536 1.00 96.75 73 GLU A N 1
ATOM 585 C CA . GLU A 1 73 ? -8.861 5.230 15.117 1.00 96.75 73 GLU A CA 1
ATOM 586 C C . GLU A 1 73 ? -9.634 6.069 14.087 1.00 96.75 73 GLU A C 1
ATOM 588 O O . GLU A 1 73 ? -10.755 6.493 14.370 1.00 96.75 73 GLU A O 1
ATOM 593 N N . ASP A 1 74 ? -9.072 6.332 12.900 1.00 95.38 74 ASP A N 1
ATOM 594 C CA . ASP A 1 74 ? -9.745 7.119 11.861 1.00 95.38 74 ASP A CA 1
ATOM 595 C C . ASP A 1 74 ? -10.483 6.183 10.876 1.00 95.38 74 ASP A C 1
ATOM 597 O O . ASP A 1 74 ? -9.860 5.545 10.007 1.00 95.38 74 ASP A O 1
ATOM 601 N N . PRO A 1 75 ? -11.830 6.112 10.945 1.00 91.69 75 PRO A N 1
ATOM 602 C CA . PRO A 1 75 ? -12.617 5.202 10.117 1.00 91.69 75 PRO A CA 1
ATOM 603 C C . PRO A 1 75 ? -12.567 5.548 8.626 1.00 91.69 75 PRO A C 1
ATOM 605 O O . PRO A 1 75 ? -12.965 4.715 7.807 1.00 91.69 75 PRO A O 1
ATOM 608 N N . TYR A 1 76 ? -12.084 6.740 8.268 1.00 93.56 76 TYR A N 1
ATOM 609 C CA . TYR A 1 76 ? -11.959 7.232 6.901 1.00 93.56 76 TYR A CA 1
ATOM 610 C C . TYR A 1 76 ? -10.506 7.276 6.415 1.00 93.56 76 TYR A C 1
ATOM 612 O O . TYR A 1 76 ? -10.259 7.653 5.269 1.00 93.56 76 TYR A O 1
ATOM 620 N N . TYR A 1 77 ? -9.521 6.968 7.260 1.00 95.25 77 TYR A N 1
ATOM 621 C CA . TYR A 1 77 ? -8.127 6.969 6.832 1.00 95.25 77 TYR A CA 1
ATOM 622 C C . TYR A 1 77 ? -7.860 5.818 5.860 1.00 95.25 77 TYR A C 1
ATOM 624 O O . TYR A 1 77 ? -8.338 4.702 6.062 1.00 95.25 77 TYR A O 1
ATOM 632 N N . LEU A 1 78 ? -7.128 6.090 4.778 1.00 95.12 78 LEU A N 1
ATOM 633 C CA . LEU A 1 78 ? -6.879 5.123 3.703 1.00 95.12 78 LEU A CA 1
ATOM 634 C C . LEU A 1 78 ? -8.157 4.493 3.119 1.00 95.12 78 LEU A C 1
ATOM 636 O O . LEU A 1 78 ? -8.123 3.375 2.622 1.00 95.12 78 LEU A O 1
ATOM 640 N N . LYS A 1 79 ? -9.303 5.178 3.165 1.00 93.56 79 LYS A N 1
ATOM 641 C CA . LYS A 1 79 ? -10.502 4.745 2.441 1.00 93.56 79 LYS A CA 1
ATOM 642 C C . LYS A 1 79 ? -10.747 5.659 1.259 1.00 93.56 79 LYS A C 1
ATOM 644 O O . LYS A 1 79 ? -10.723 6.878 1.396 1.00 93.56 79 LYS A O 1
ATOM 649 N N . ILE A 1 80 ? -11.028 5.054 0.112 1.00 89.31 80 ILE A N 1
ATOM 650 C CA . ILE A 1 80 ? -11.476 5.777 -1.075 1.00 89.31 80 ILE A CA 1
ATOM 651 C C . ILE A 1 80 ? -12.946 6.137 -0.841 1.00 89.31 80 ILE A C 1
ATOM 653 O O . ILE A 1 80 ? -13.836 5.320 -1.057 1.00 89.31 80 ILE A O 1
ATOM 657 N N . THR A 1 81 ? -13.194 7.327 -0.292 1.00 87.62 81 THR A N 1
ATOM 658 C CA . THR A 1 81 ? -14.540 7.824 0.021 1.00 87.62 81 THR A CA 1
ATOM 659 C C . THR A 1 81 ? -14.567 9.353 0.098 1.00 87.62 81 THR A C 1
ATOM 661 O O . THR A 1 81 ? -13.526 9.992 0.255 1.00 87.62 81 THR A O 1
ATOM 664 N N . VAL A 1 82 ? -15.761 9.942 0.020 1.00 86.12 82 VAL A N 1
ATOM 665 C CA . VAL A 1 82 ? -16.000 11.369 0.275 1.00 86.12 82 VAL A CA 1
ATOM 666 C C . VAL A 1 82 ? -16.389 11.538 1.743 1.00 86.12 82 VAL A C 1
ATOM 668 O O . VAL A 1 82 ? -17.294 10.866 2.234 1.00 86.12 82 VAL A O 1
ATOM 671 N N . ARG A 1 83 ? -15.704 12.431 2.466 1.00 83.50 83 ARG A N 1
ATOM 672 C CA . ARG A 1 83 ? -16.057 12.759 3.856 1.00 83.50 83 ARG A CA 1
ATOM 673 C C . ARG A 1 83 ? -17.159 13.826 3.871 1.00 83.50 83 ARG A C 1
ATOM 675 O O . ARG A 1 83 ? -16.942 14.906 3.335 1.00 83.50 83 ARG A O 1
ATOM 682 N N . GLY A 1 84 ? -18.281 13.546 4.539 1.00 74.44 84 GLY A N 1
ATOM 683 C CA . GLY A 1 84 ? -19.319 14.546 4.840 1.00 74.44 84 GLY A CA 1
ATOM 684 C C . GLY A 1 84 ? -20.457 14.689 3.823 1.00 74.44 84 GLY A C 1
ATOM 685 O O . GLY A 1 84 ? -21.036 15.769 3.751 1.00 74.44 84 GLY A O 1
ATOM 686 N N . ALA A 1 85 ? -20.755 13.640 3.049 1.00 56.28 85 ALA A N 1
ATOM 687 C CA . ALA A 1 85 ? -21.999 13.545 2.276 1.00 56.28 85 ALA A CA 1
ATOM 688 C C . ALA A 1 85 ? -23.171 13.072 3.151 1.00 56.28 85 ALA A C 1
ATOM 690 O O . ALA A 1 85 ? -22.911 12.276 4.084 1.00 56.28 85 ALA A O 1
#